Protein AF-A0A832Z3Y8-F1 (afdb_monomer_lite)

Secondary structure (DSSP, 8-state):
-EEEEGGG----TT--HHHHHHHHHHT--S-EEEE--TTTS-HHHHHHHHHHTT-----------

Foldseek 3Di:
DAEDELQPQDPDPVGQSLVVLLVVLVVVDPDYHYHHDCVRPPPVSNVVSCVVSVHDDPDDDDDDD

Radius of gyration: 11.43 Å; chains: 1; bounding box: 23×27×29 Å

Sequence (65 aa):
MKTYDLRKVENNCLNNPAVALVDILARGEEEVKILVKKSDIPLKVIEEVAKISKYEITNVEEGEK

Structure (mmCIF, N/CA/C/O backbone):
data_AF-A0A832Z3Y8-F1
#
_entry.id   AF-A0A832Z3Y8-F1
#
loop_
_atom_site.group_PDB
_atom_site.id
_atom_site.type_symbol
_atom_site.label_atom_id
_atom_site.label_alt_id
_atom_site.label_comp_id
_atom_site.label_asym_id
_atom_site.label_entity_id
_atom_site.label_seq_id
_atom_site.pdbx_PDB_ins_code
_atom_site.Cartn_x
_atom_site.Cartn_y
_atom_site.Cartn_z
_atom_site.occupancy
_atom_site.B_iso_or_equiv
_atom_site.auth_seq_id
_atom_site.auth_comp_id
_atom_site.auth_asym_id
_atom_site.auth_atom_id
_atom_site.pdbx_PDB_model_num
ATOM 1 N N . MET A 1 1 ? -13.684 -3.643 1.393 1.00 80.69 1 MET A N 1
ATOM 2 C CA . MET A 1 1 ? -12.384 -3.904 0.747 1.00 80.69 1 MET A CA 1
ATOM 3 C C . MET A 1 1 ? -12.416 -3.815 -0.785 1.00 80.69 1 MET A C 1
ATOM 5 O O . MET A 1 1 ? -12.929 -4.725 -1.435 1.00 80.69 1 MET A O 1
ATOM 9 N N . LYS A 1 2 ? -11.833 -2.768 -1.390 1.00 87.19 2 LYS A N 1
ATOM 10 C CA . LYS A 1 2 ? -11.457 -2.791 -2.825 1.00 87.19 2 LYS A CA 1
ATOM 11 C C . LYS A 1 2 ? -10.022 -3.283 -2.993 1.00 87.19 2 LYS A C 1
ATOM 13 O O . LYS A 1 2 ? -9.190 -3.040 -2.128 1.00 87.19 2 LYS A O 1
ATOM 18 N N . THR A 1 3 ? -9.733 -3.982 -4.092 1.00 90.38 3 THR A N 1
ATOM 19 C CA . THR A 1 3 ? -8.381 -4.488 -4.389 1.00 90.38 3 THR A CA 1
ATOM 20 C C . THR A 1 3 ? -7.808 -3.803 -5.624 1.00 90.38 3 THR A C 1
ATOM 22 O O . THR A 1 3 ? -8.440 -3.823 -6.679 1.00 90.38 3 THR A O 1
ATOM 25 N N . TYR A 1 4 ? -6.601 -3.254 -5.505 1.00 89.12 4 TYR A N 1
ATOM 26 C CA . TYR A 1 4 ? -5.853 -2.634 -6.595 1.00 89.12 4 TYR A CA 1
ATOM 27 C C . TYR A 1 4 ? -4.591 -3.447 -6.893 1.00 89.12 4 TYR A C 1
ATOM 29 O O . TYR A 1 4 ? -3.760 -3.66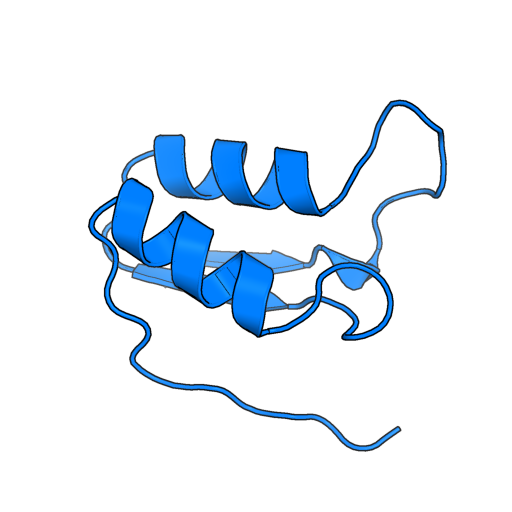5 -6.011 1.00 89.12 4 TYR A O 1
ATOM 37 N N . ASP A 1 5 ? -4.449 -3.911 -8.137 1.00 89.00 5 ASP A N 1
ATOM 38 C CA . ASP A 1 5 ? -3.293 -4.697 -8.579 1.00 89.00 5 ASP A CA 1
ATOM 39 C C . ASP A 1 5 ? -2.313 -3.834 -9.381 1.00 89.00 5 ASP A C 1
ATOM 41 O O . ASP A 1 5 ? -2.437 -3.675 -10.596 1.00 89.00 5 ASP A O 1
ATOM 45 N N . LEU A 1 6 ? -1.318 -3.291 -8.681 1.00 86.69 6 LEU A N 1
ATOM 46 C CA . LEU A 1 6 ? -0.236 -2.483 -9.238 1.00 86.69 6 LEU A CA 1
ATOM 47 C C . LEU A 1 6 ? 0.881 -3.329 -9.876 1.00 86.69 6 LEU A C 1
ATOM 49 O O . LEU A 1 6 ? 1.823 -2.775 -10.431 1.00 86.69 6 LEU A O 1
ATOM 53 N N . ARG A 1 7 ? 0.801 -4.670 -9.859 1.00 84.19 7 ARG A N 1
ATOM 54 C CA . ARG A 1 7 ? 1.827 -5.544 -10.474 1.00 84.19 7 ARG A CA 1
ATOM 55 C C . ARG A 1 7 ? 1.745 -5.584 -12.002 1.00 84.19 7 ARG A C 1
ATOM 57 O O . ARG A 1 7 ? 2.690 -6.045 -12.647 1.00 84.19 7 ARG A O 1
ATOM 64 N N . LYS A 1 8 ? 0.598 -5.185 -12.564 1.00 71.25 8 LYS A N 1
ATOM 65 C CA . LYS A 1 8 ? 0.279 -5.225 -14.004 1.00 71.25 8 LYS A CA 1
ATOM 66 C C . LYS A 1 8 ? 0.494 -3.893 -14.719 1.00 71.25 8 LYS A C 1
ATOM 68 O O . LYS A 1 8 ? 0.139 -3.780 -15.887 1.00 71.25 8 LYS A O 1
ATOM 73 N N . VAL A 1 9 ? 1.013 -2.888 -14.022 1.00 64.06 9 VAL A N 1
ATOM 74 C CA . VAL A 1 9 ? 1.201 -1.558 -14.590 1.00 64.06 9 VAL A CA 1
ATOM 75 C C . VAL A 1 9 ? 2.183 -1.665 -15.762 1.00 64.06 9 VAL A C 1
ATOM 77 O O . VAL A 1 9 ? 3.319 -2.104 -15.586 1.00 64.06 9 VAL A O 1
ATOM 80 N N . GLU A 1 10 ? 1.716 -1.348 -16.975 1.00 55.66 10 GLU A N 1
ATOM 81 C CA . GLU A 1 10 ? 2.567 -1.326 -18.166 1.00 55.66 10 GLU A CA 1
ATOM 82 C C . GLU A 1 10 ? 3.718 -0.351 -17.924 1.00 55.66 10 GLU A C 1
ATOM 84 O O . GLU A 1 10 ? 3.488 0.811 -17.579 1.00 55.66 10 GLU A O 1
ATOM 89 N N . ASN A 1 11 ? 4.944 -0.855 -18.081 1.00 52.19 11 ASN A N 1
ATOM 90 C CA . ASN A 1 11 ? 6.211 -0.201 -17.755 1.00 52.19 11 ASN A CA 1
ATOM 91 C C . ASN A 1 11 ? 6.525 0.945 -18.740 1.00 52.19 11 ASN A C 1
ATOM 93 O O . ASN A 1 11 ? 7.502 0.916 -19.481 1.00 52.19 11 ASN A O 1
ATOM 97 N N . ASN A 1 12 ? 5.662 1.954 -18.773 1.00 55.62 12 ASN A N 1
ATOM 98 C CA . ASN A 1 12 ? 5.869 3.202 -19.491 1.00 55.62 12 ASN A CA 1
ATOM 99 C C . ASN A 1 12 ? 6.235 4.276 -18.463 1.00 55.62 12 ASN A C 1
ATOM 101 O O . ASN A 1 12 ? 5.667 4.296 -17.374 1.00 55.62 12 ASN A O 1
ATOM 105 N N . CYS A 1 13 ? 7.133 5.209 -18.802 1.00 54.97 13 CYS A N 1
ATOM 106 C CA . CYS A 1 13 ? 7.605 6.268 -17.890 1.00 54.97 13 CYS A CA 1
ATOM 107 C C . CYS A 1 13 ? 6.483 7.102 -17.230 1.00 54.97 13 CYS A C 1
ATOM 109 O O . CYS A 1 13 ? 6.725 7.784 -16.239 1.00 54.97 13 CYS A O 1
ATOM 111 N N . LEU A 1 14 ? 5.268 7.059 -17.784 1.00 56.84 14 LEU A N 1
ATOM 112 C CA . LEU A 1 14 ? 4.073 7.750 -17.296 1.00 56.84 14 LEU A CA 1
ATOM 113 C C . LEU A 1 14 ? 3.316 6.987 -16.196 1.00 56.84 14 LEU A C 1
ATOM 115 O O . LEU A 1 14 ? 2.50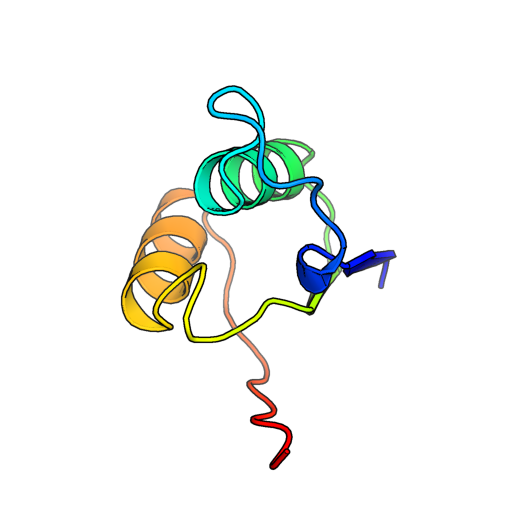7 7.583 -15.494 1.00 56.84 14 LEU A O 1
ATOM 119 N N . ASN A 1 15 ? 3.581 5.693 -16.022 1.00 66.44 15 ASN A N 1
ATOM 120 C CA . ASN A 1 15 ? 2.844 4.810 -15.128 1.00 66.44 15 ASN A CA 1
ATOM 121 C C . ASN A 1 15 ? 3.743 4.325 -13.982 1.00 66.44 15 ASN A C 1
ATOM 123 O O . ASN A 1 15 ? 4.090 3.151 -13.881 1.00 66.44 15 ASN A O 1
ATOM 127 N N . ASN A 1 16 ? 4.147 5.253 -13.112 1.00 81.06 16 ASN A N 1
ATOM 128 C CA . ASN A 1 16 ? 4.904 4.908 -11.913 1.00 81.06 16 ASN A CA 1
ATOM 129 C C . ASN A 1 16 ? 3.954 4.314 -10.845 1.00 81.06 16 ASN A C 1
ATOM 131 O O . ASN A 1 16 ? 3.004 4.988 -10.433 1.00 81.06 16 ASN A O 1
ATOM 135 N N . PRO A 1 17 ? 4.201 3.089 -10.353 1.00 83.19 17 PRO A N 1
ATOM 136 C CA . PRO A 1 17 ? 3.328 2.429 -9.386 1.00 83.19 17 PRO A CA 1
ATOM 137 C C . PRO A 1 17 ? 3.220 3.194 -8.055 1.00 83.19 17 PRO A C 1
ATOM 139 O O . PRO A 1 17 ? 2.160 3.166 -7.432 1.00 83.19 17 PRO A O 1
ATOM 142 N N . ALA A 1 18 ? 4.244 3.953 -7.644 1.00 84.00 18 ALA A N 1
ATOM 143 C CA . ALA A 1 18 ? 4.162 4.814 -6.460 1.00 84.00 18 ALA A CA 1
ATOM 144 C C . ALA A 1 18 ? 3.174 5.977 -6.642 1.00 84.00 18 ALA A C 1
ATOM 146 O O . ALA A 1 18 ? 2.467 6.338 -5.705 1.00 84.00 18 ALA A O 1
ATOM 147 N N . VAL A 1 19 ? 3.072 6.534 -7.851 1.00 85.75 19 VAL A N 1
ATOM 148 C CA . VAL A 1 19 ? 2.083 7.582 -8.157 1.00 85.75 19 VAL A CA 1
ATOM 149 C C . VAL A 1 19 ? 0.672 6.996 -8.147 1.00 85.75 19 VAL A C 1
ATOM 151 O O . VAL A 1 19 ? -0.234 7.591 -7.571 1.00 85.75 19 VAL A O 1
ATOM 154 N N . ALA A 1 20 ? 0.495 5.798 -8.712 1.00 87.44 20 ALA A N 1
ATOM 155 C CA . ALA A 1 20 ? -0.784 5.094 -8.672 1.00 87.44 20 ALA A CA 1
ATOM 156 C C . ALA A 1 20 ? -1.229 4.781 -7.232 1.00 87.44 20 ALA A C 1
ATOM 158 O O . ALA A 1 20 ? -2.405 4.928 -6.911 1.00 87.44 20 ALA A O 1
ATOM 159 N N . LEU A 1 21 ? -0.296 4.407 -6.349 1.00 88.69 21 LEU A N 1
ATOM 160 C CA . LEU A 1 21 ? -0.563 4.217 -4.922 1.00 88.69 21 LEU A CA 1
ATOM 161 C C . LEU A 1 21 ? -1.113 5.495 -4.268 1.00 88.69 21 LEU A C 1
ATOM 163 O O . LEU A 1 21 ? -2.117 5.436 -3.562 1.00 88.69 21 LEU A O 1
ATOM 167 N N . VAL A 1 22 ? -0.492 6.648 -4.530 1.00 88.62 22 VAL A N 1
ATOM 168 C CA . VAL A 1 22 ? -0.960 7.940 -4.003 1.00 88.62 22 VAL A CA 1
ATOM 169 C C . VAL A 1 22 ? -2.359 8.279 -4.529 1.00 88.62 22 VAL A C 1
ATOM 171 O O . VAL A 1 22 ? -3.216 8.666 -3.737 1.00 88.62 22 VAL A O 1
ATOM 174 N N . ASP A 1 23 ? -2.619 8.090 -5.829 1.00 88.81 23 ASP A N 1
ATOM 175 C CA . ASP A 1 23 ? -3.947 8.321 -6.426 1.00 88.81 23 ASP A CA 1
ATOM 176 C C . ASP A 1 23 ? -5.026 7.445 -5.778 1.00 88.81 23 ASP A C 1
ATOM 178 O O . ASP A 1 23 ? -6.104 7.931 -5.442 1.00 88.81 23 ASP A O 1
ATOM 182 N N . ILE A 1 24 ? -4.723 6.164 -5.544 1.00 89.44 24 ILE A N 1
ATOM 183 C CA . ILE A 1 24 ? -5.646 5.226 -4.895 1.00 89.44 24 ILE A CA 1
ATOM 184 C C . ILE A 1 24 ? -6.013 5.714 -3.494 1.00 89.44 24 ILE A C 1
ATOM 186 O O . ILE A 1 24 ? -7.195 5.772 -3.159 1.00 89.44 24 ILE A O 1
ATOM 190 N N . LEU A 1 25 ? -5.025 6.092 -2.681 1.00 89.56 25 LEU A N 1
ATOM 191 C CA . LEU A 1 25 ? -5.271 6.526 -1.304 1.00 89.56 25 LEU A CA 1
ATOM 192 C C . LEU A 1 25 ? -5.977 7.887 -1.240 1.00 89.56 25 LEU A C 1
ATOM 194 O O . LEU A 1 25 ? -6.798 8.108 -0.347 1.00 89.56 25 LEU A O 1
ATOM 198 N N . ALA A 1 26 ? -5.725 8.769 -2.213 1.00 88.38 26 ALA A N 1
ATOM 199 C CA . ALA A 1 26 ? -6.394 10.064 -2.339 1.00 88.38 26 ALA A CA 1
ATOM 200 C C . ALA A 1 26 ? -7.907 9.951 -2.602 1.00 88.38 26 ALA A C 1
ATOM 202 O O . ALA A 1 26 ? -8.644 10.896 -2.325 1.00 88.38 26 ALA A O 1
ATOM 203 N N . ARG A 1 27 ? -8.395 8.797 -3.078 1.00 88.75 27 ARG A N 1
ATOM 204 C CA . ARG A 1 27 ? -9.837 8.539 -3.256 1.00 88.75 27 ARG A CA 1
ATOM 205 C C . ARG A 1 27 ? -10.596 8.415 -1.932 1.00 88.75 27 ARG A C 1
ATOM 207 O O . ARG A 1 27 ? -11.821 8.480 -1.954 1.00 88.75 27 ARG A O 1
ATOM 214 N N . GLY A 1 28 ? -9.891 8.256 -0.807 1.00 86.19 28 GLY A N 1
ATOM 215 C CA . GLY A 1 28 ? -10.493 8.236 0.530 1.00 86.19 28 GLY A CA 1
ATOM 216 C C . GLY A 1 28 ? -11.368 7.011 0.798 1.00 86.19 28 GLY A C 1
ATOM 217 O O . GLY A 1 28 ? -12.411 7.134 1.432 1.00 86.19 28 GLY A O 1
ATOM 218 N N . GLU A 1 29 ? -10.987 5.844 0.278 1.00 88.31 29 GLU A N 1
ATOM 219 C CA . GLU A 1 29 ? -11.706 4.602 0.564 1.00 88.31 29 GLU A CA 1
ATOM 220 C C . GLU A 1 29 ? -11.404 4.110 1.985 1.00 88.31 29 GLU A C 1
ATOM 222 O O . GLU A 1 29 ? -10.260 4.148 2.419 1.00 88.31 29 GLU A O 1
ATOM 227 N N . GLU A 1 30 ? -12.406 3.597 2.703 1.00 86.81 30 GLU A N 1
ATOM 228 C CA . GLU A 1 30 ? -12.226 3.163 4.101 1.00 86.81 30 GLU A CA 1
ATOM 229 C C . GLU A 1 30 ? -11.247 1.987 4.251 1.00 86.81 30 GLU A C 1
ATOM 231 O O . GLU A 1 30 ? -10.530 1.898 5.243 1.00 86.81 30 GLU A O 1
ATOM 236 N N . GLU A 1 31 ? -11.197 1.080 3.269 1.00 89.88 31 GLU A N 1
ATOM 237 C CA . GLU A 1 31 ? -10.338 -0.105 3.316 1.00 89.88 31 GLU A CA 1
ATOM 238 C C . GLU A 1 31 ? -9.934 -0.575 1.911 1.00 89.88 31 GLU A C 1
ATOM 240 O O . GLU A 1 31 ? -10.779 -0.932 1.071 1.00 89.88 31 GLU A O 1
ATOM 245 N N . VAL A 1 32 ? -8.620 -0.641 1.677 1.00 91.81 32 VAL A N 1
ATOM 246 C CA . VAL A 1 32 ? -8.023 -1.014 0.389 1.00 91.81 32 VAL A CA 1
ATOM 247 C C . VAL A 1 32 ? -6.981 -2.120 0.546 1.00 91.81 32 VAL A C 1
ATOM 249 O O . VAL A 1 32 ? -6.143 -2.088 1.442 1.00 91.81 32 VAL A O 1
ATOM 252 N N . LYS A 1 33 ? -7.004 -3.093 -0.368 1.00 92.44 33 LYS A N 1
ATOM 253 C CA . LYS A 1 33 ? -5.952 -4.102 -0.538 1.00 92.44 33 LYS A CA 1
ATOM 254 C C . LYS A 1 33 ? -5.110 -3.727 -1.751 1.00 92.44 33 LYS A C 1
ATOM 256 O O . LYS A 1 33 ? -5.648 -3.543 -2.841 1.00 92.44 33 LYS A O 1
ATOM 261 N N . ILE A 1 34 ? -3.795 -3.638 -1.581 1.00 90.62 34 ILE A N 1
ATOM 262 C CA . ILE A 1 34 ? -2.876 -3.250 -2.655 1.00 90.62 34 ILE A CA 1
ATOM 263 C C . ILE A 1 34 ? -1.921 -4.403 -2.929 1.00 90.62 34 ILE A C 1
ATOM 265 O O . ILE A 1 34 ? -1.252 -4.899 -2.028 1.00 90.62 34 ILE A O 1
ATOM 269 N N . LEU A 1 35 ? -1.877 -4.844 -4.184 1.00 90.25 35 LEU A N 1
ATOM 270 C CA . LEU A 1 35 ? -0.934 -5.850 -4.656 1.00 90.25 35 LEU A CA 1
ATOM 271 C C . LEU A 1 35 ? 0.129 -5.144 -5.484 1.00 90.25 35 LEU A C 1
ATOM 273 O O . LEU A 1 35 ? -0.185 -4.527 -6.497 1.00 90.25 35 LEU A O 1
ATOM 277 N N . VAL A 1 36 ? 1.387 -5.242 -5.077 1.00 88.56 36 VAL A N 1
ATOM 278 C CA . VAL A 1 36 ? 2.508 -4.581 -5.750 1.00 88.56 36 VAL A CA 1
ATOM 279 C C . VAL A 1 36 ? 3.730 -5.488 -5.736 1.00 88.56 36 VAL A C 1
ATOM 281 O O . VAL A 1 36 ? 3.844 -6.363 -4.878 1.00 88.56 36 VAL A O 1
ATOM 284 N N . LYS A 1 37 ? 4.635 -5.330 -6.707 1.00 86.25 37 LYS A N 1
ATOM 285 C CA . LYS A 1 37 ? 5.924 -6.024 -6.658 1.00 86.25 37 LYS A CA 1
ATOM 286 C C . LYS A 1 37 ? 6.864 -5.243 -5.752 1.00 86.25 37 LYS A C 1
ATOM 288 O O . LYS A 1 37 ? 6.990 -4.029 -5.880 1.00 86.25 37 LYS A O 1
ATOM 293 N N . LYS A 1 38 ? 7.603 -5.952 -4.902 1.00 81.88 38 LYS A N 1
ATOM 294 C CA . LYS A 1 38 ? 8.618 -5.353 -4.022 1.00 81.88 38 LYS A CA 1
ATOM 295 C C . LYS A 1 38 ? 9.694 -4.575 -4.794 1.00 81.88 38 LYS A C 1
ATOM 297 O O . LYS A 1 38 ? 10.231 -3.601 -4.280 1.00 81.88 38 LYS A O 1
ATOM 302 N N . SER A 1 39 ? 9.983 -4.994 -6.029 1.00 82.62 39 SER A N 1
ATOM 303 C CA . SER A 1 39 ? 10.911 -4.321 -6.946 1.00 82.62 39 SER A CA 1
ATOM 304 C C . SER A 1 39 ? 10.402 -2.969 -7.455 1.00 82.62 39 SER A C 1
ATOM 306 O O . SER A 1 39 ? 11.215 -2.119 -7.799 1.00 82.62 39 SER A O 1
ATOM 308 N N . ASP A 1 40 ? 9.081 -2.781 -7.503 1.00 84.25 40 ASP A N 1
ATOM 309 C CA . ASP A 1 40 ? 8.435 -1.589 -8.056 1.00 84.25 40 ASP A CA 1
ATOM 310 C C . ASP A 1 40 ? 8.239 -0.509 -6.984 1.00 84.25 40 ASP A C 1
ATOM 312 O O . ASP A 1 40 ? 8.543 0.663 -7.202 1.00 84.25 40 ASP A O 1
ATOM 316 N N . ILE A 1 41 ? 7.746 -0.908 -5.806 1.00 86.62 41 ILE A N 1
ATOM 317 C CA . ILE A 1 41 ? 7.599 -0.027 -4.645 1.00 86.62 41 ILE A CA 1
ATOM 318 C C . ILE A 1 41 ? 8.171 -0.743 -3.414 1.00 86.62 41 ILE A C 1
ATOM 320 O O . ILE A 1 41 ? 7.606 -1.747 -2.969 1.00 86.62 41 ILE A O 1
ATOM 324 N N . PRO A 1 42 ? 9.263 -0.233 -2.820 1.00 88.06 42 PRO A N 1
ATOM 325 C CA . PRO A 1 42 ? 9.763 -0.741 -1.550 1.00 88.06 42 PRO A CA 1
ATOM 326 C C . PRO A 1 42 ? 8.731 -0.562 -0.433 1.00 88.06 42 PRO A C 1
ATOM 328 O O . PRO A 1 42 ? 8.072 0.474 -0.366 1.00 88.06 42 PRO A O 1
ATOM 331 N N . LEU A 1 43 ? 8.667 -1.509 0.509 1.00 87.62 43 LEU A N 1
ATOM 332 C CA . LEU A 1 43 ? 7.736 -1.451 1.647 1.00 87.62 43 LEU A CA 1
ATOM 333 C C . LEU A 1 43 ? 7.802 -0.111 2.399 1.00 87.62 43 LEU A C 1
ATOM 335 O O . LEU A 1 43 ? 6.767 0.486 2.663 1.00 87.62 43 LEU A O 1
ATOM 339 N N . LYS A 1 44 ? 9.011 0.424 2.619 1.00 89.44 44 LYS A N 1
ATOM 340 C CA . LYS A 1 44 ? 9.214 1.732 3.264 1.00 89.44 44 LYS A CA 1
ATOM 341 C C . LYS A 1 44 ? 8.480 2.882 2.573 1.00 89.44 44 LYS A C 1
ATOM 343 O O . LYS A 1 44 ? 8.009 3.796 3.235 1.00 89.44 44 LYS A O 1
ATOM 348 N N . VAL A 1 45 ? 8.392 2.856 1.243 1.00 89.38 45 VAL A N 1
ATOM 349 C CA . VAL A 1 45 ? 7.661 3.883 0.487 1.00 89.38 45 VAL A CA 1
ATOM 350 C C . VAL A 1 45 ? 6.160 3.734 0.725 1.00 89.38 45 VAL A C 1
ATOM 352 O O . VAL A 1 45 ? 5.472 4.734 0.892 1.00 89.38 45 VAL A O 1
ATOM 355 N N . ILE A 1 46 ? 5.657 2.499 0.796 1.00 89.94 46 ILE A N 1
ATOM 356 C CA . ILE A 1 46 ? 4.248 2.219 1.107 1.00 89.94 46 ILE A CA 1
ATOM 357 C C . ILE A 1 46 ? 3.903 2.726 2.513 1.00 89.94 46 ILE A C 1
ATOM 359 O O . ILE A 1 46 ? 2.886 3.392 2.678 1.00 89.94 46 ILE A O 1
ATOM 363 N N . GLU A 1 47 ? 4.766 2.467 3.499 1.00 91.19 47 GLU A N 1
ATOM 364 C CA . GLU A 1 47 ? 4.602 2.935 4.883 1.00 91.19 47 GLU A CA 1
ATOM 365 C C . GLU A 1 47 ? 4.547 4.465 4.974 1.00 91.19 47 GLU A C 1
ATOM 367 O O . GLU A 1 47 ? 3.628 5.022 5.579 1.00 91.19 47 GLU A O 1
ATOM 372 N N . GLU A 1 48 ? 5.491 5.157 4.331 1.00 91.56 48 GLU A N 1
ATOM 373 C CA . GLU A 1 48 ? 5.539 6.621 4.336 1.00 91.56 48 GLU A CA 1
ATOM 374 C C . GLU A 1 48 ? 4.311 7.231 3.649 1.00 91.56 48 GLU A C 1
ATOM 376 O O . GLU A 1 48 ? 3.699 8.162 4.176 1.00 91.56 48 GLU A O 1
ATOM 381 N N . VAL A 1 49 ? 3.903 6.684 2.501 1.00 90.50 49 VAL A N 1
ATOM 382 C CA . VAL A 1 4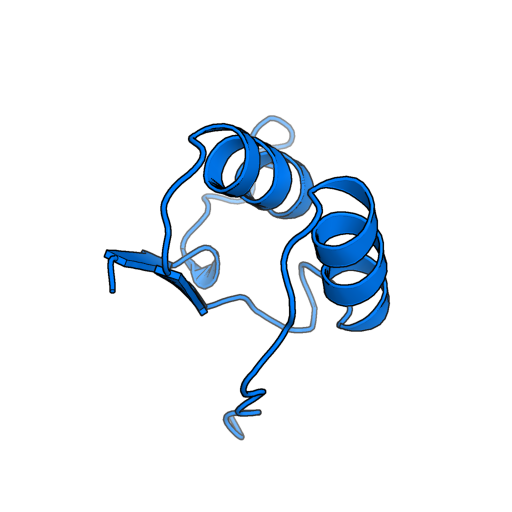9 ? 2.720 7.164 1.780 1.00 90.50 49 VAL A CA 1
ATOM 383 C C . VAL A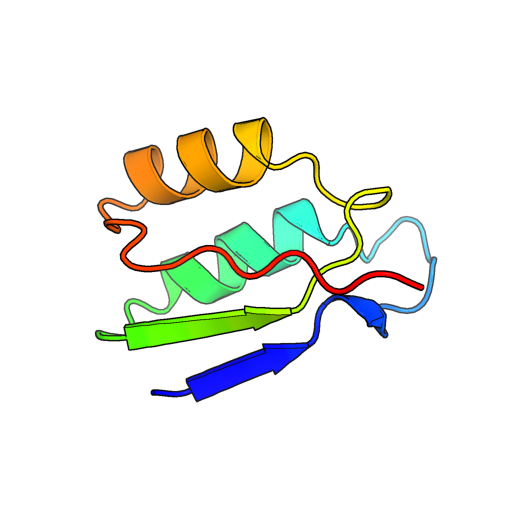 1 49 ? 1.445 6.911 2.592 1.00 90.50 49 VAL A C 1
ATOM 385 O O . VAL A 1 49 ? 0.634 7.825 2.731 1.00 90.50 49 VAL A O 1
ATOM 388 N N . ALA A 1 50 ? 1.281 5.726 3.188 1.00 90.62 50 ALA A N 1
ATOM 389 C CA . ALA A 1 50 ? 0.135 5.420 4.044 1.00 90.62 50 ALA A CA 1
ATOM 390 C C . ALA A 1 50 ? 0.034 6.409 5.215 1.00 90.62 50 ALA A C 1
A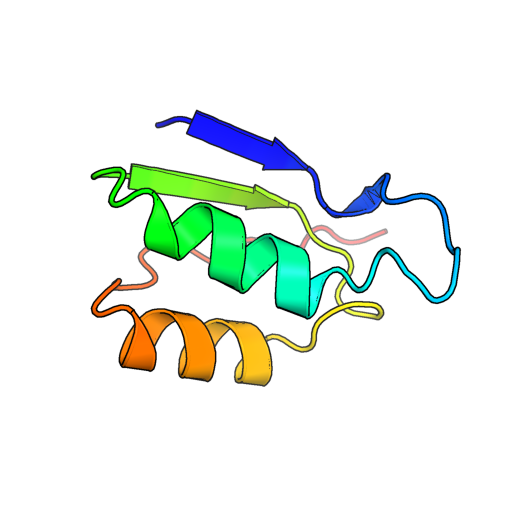TOM 392 O O . ALA A 1 50 ? -1.028 6.988 5.448 1.00 90.62 50 ALA A O 1
ATOM 393 N N . LYS A 1 51 ? 1.160 6.695 5.880 1.00 90.88 51 LYS A N 1
ATOM 394 C CA . LYS A 1 51 ? 1.235 7.668 6.975 1.00 90.88 51 LYS A CA 1
ATOM 395 C C . LYS A 1 51 ? 0.838 9.079 6.535 1.00 90.88 51 LYS A C 1
ATOM 397 O O . LYS A 1 51 ? 0.056 9.732 7.227 1.00 90.88 51 LYS A O 1
ATOM 402 N N . ILE A 1 52 ? 1.339 9.548 5.389 1.00 90.81 52 ILE A N 1
ATOM 403 C CA . ILE A 1 52 ? 0.986 10.864 4.823 1.00 90.81 52 ILE A CA 1
ATOM 404 C C . ILE A 1 52 ? -0.514 10.930 4.502 1.00 90.81 52 ILE A C 1
ATOM 406 O O . ILE A 1 52 ? -1.168 11.934 4.787 1.00 90.81 52 ILE A O 1
ATOM 410 N N . SER A 1 53 ? -1.073 9.847 3.965 1.00 88.56 53 SER A N 1
ATOM 411 C CA . SER A 1 53 ? -2.490 9.734 3.618 1.00 88.56 53 SER A CA 1
ATOM 412 C C . SER A 1 53 ? -3.403 9.410 4.809 1.00 88.56 53 SER A C 1
ATOM 414 O O . SER A 1 53 ? -4.609 9.294 4.611 1.00 88.56 53 SER A O 1
ATOM 416 N N . LYS A 1 54 ? -2.869 9.307 6.037 1.00 90.62 54 LYS A N 1
ATOM 417 C CA . LYS A 1 54 ? -3.598 8.935 7.268 1.00 90.62 54 LYS A CA 1
ATOM 418 C C . LYS A 1 54 ? -4.245 7.542 7.224 1.00 90.62 54 LYS A C 1
ATOM 420 O O . LYS A 1 54 ? -5.264 7.319 7.873 1.00 90.62 54 LYS A O 1
ATOM 425 N N . TYR A 1 55 ? -3.647 6.618 6.481 1.00 92.00 55 TYR A N 1
ATOM 426 C CA . TYR A 1 55 ? -4.006 5.203 6.500 1.00 92.00 55 TYR A CA 1
ATOM 427 C C . TYR A 1 55 ? -3.126 4.446 7.493 1.00 92.00 55 TYR A C 1
ATOM 429 O O . TYR A 1 55 ? -1.946 4.756 7.668 1.00 92.00 55 TYR A O 1
ATOM 437 N N . GLU A 1 56 ? -3.700 3.415 8.102 1.00 91.19 56 GLU A N 1
ATOM 438 C CA . GLU A 1 56 ? -2.978 2.437 8.909 1.00 91.19 56 GLU A CA 1
ATOM 439 C C . GLU A 1 56 ? -2.810 1.143 8.105 1.00 91.19 56 GLU A C 1
ATOM 441 O O . GLU A 1 56 ? -3.760 0.643 7.501 1.00 91.19 56 GLU A O 1
ATOM 446 N N . ILE A 1 57 ? -1.590 0.604 8.074 1.00 90.81 57 ILE A N 1
ATOM 447 C CA . ILE A 1 57 ? -1.319 -0.683 7.430 1.00 90.81 57 ILE A CA 1
ATOM 448 C C . ILE A 1 57 ? -1.652 -1.784 8.433 1.00 90.81 57 ILE A C 1
ATOM 450 O O . ILE A 1 57 ? -0.952 -1.960 9.425 1.00 90.81 57 ILE A O 1
ATOM 454 N N . THR A 1 58 ? -2.714 -2.536 8.161 1.00 91.00 58 THR A N 1
ATOM 455 C CA . THR A 1 58 ? -3.213 -3.579 9.069 1.00 91.00 58 THR A CA 1
ATOM 456 C C . THR A 1 58 ? -2.594 -4.951 8.816 1.00 91.00 58 THR A C 1
ATOM 458 O O . THR A 1 58 ? -2.503 -5.763 9.734 1.00 91.00 58 THR A O 1
ATOM 461 N N . ASN A 1 59 ? -2.172 -5.237 7.581 1.00 90.94 59 ASN A N 1
ATOM 462 C CA . ASN A 1 59 ? -1.593 -6.524 7.211 1.00 90.94 59 ASN A CA 1
ATOM 463 C C . ASN A 1 59 ? -0.628 -6.379 6.025 1.00 90.94 59 ASN A C 1
ATOM 465 O O . ASN A 1 59 ? -0.905 -5.639 5.079 1.00 90.94 59 ASN A O 1
ATOM 469 N N . VAL A 1 60 ? 0.482 -7.117 6.061 1.00 89.62 60 VAL A N 1
ATOM 470 C CA . VAL A 1 60 ? 1.467 -7.193 4.976 1.00 89.62 60 VAL A CA 1
ATOM 471 C C . VAL A 1 60 ? 1.753 -8.663 4.696 1.00 89.62 60 VAL A C 1
ATOM 473 O O . VAL A 1 60 ? 2.292 -9.372 5.540 1.00 89.62 60 VAL A O 1
ATOM 476 N N . GLU A 1 61 ? 1.393 -9.116 3.496 1.00 88.75 61 GLU A N 1
ATOM 477 C CA . GLU A 1 61 ? 1.640 -10.479 3.022 1.00 88.75 61 GLU A CA 1
ATOM 478 C C . GLU A 1 61 ? 2.733 -10.441 1.944 1.00 88.75 61 GLU A C 1
ATOM 480 O O . GLU A 1 61 ? 2.521 -9.902 0.854 1.00 88.75 61 GLU A O 1
ATOM 485 N N . GLU A 1 62 ? 3.906 -11.012 2.223 1.00 82.69 62 GLU A N 1
ATOM 486 C CA . GLU A 1 62 ? 4.944 -11.214 1.208 1.00 82.69 62 GLU A CA 1
ATOM 487 C C . GLU A 1 62 ? 4.726 -12.573 0.531 1.00 82.69 62 GLU A C 1
ATOM 489 O O . GLU A 1 62 ? 4.889 -13.625 1.142 1.00 82.69 62 GLU A O 1
ATOM 494 N N . GLY A 1 63 ? 4.321 -12.559 -0.741 1.00 70.81 6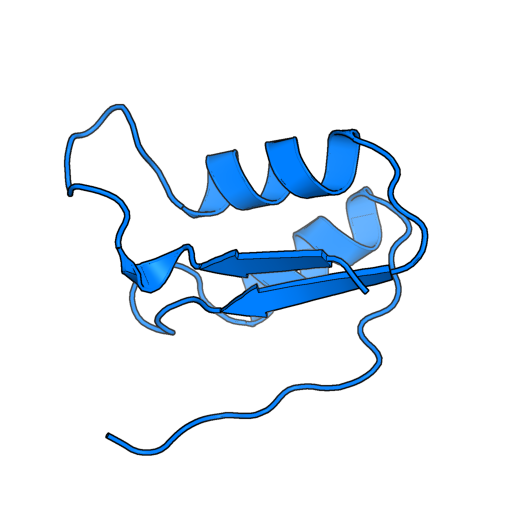3 GLY A N 1
ATOM 495 C CA . GLY A 1 63 ? 4.231 -13.778 -1.541 1.00 70.81 63 GLY A CA 1
ATOM 496 C C . GLY A 1 63 ? 5.604 -14.172 -2.080 1.00 70.81 63 GLY A C 1
ATOM 497 O O . GLY A 1 63 ? 6.187 -13.419 -2.858 1.00 70.81 63 GLY A O 1
ATOM 498 N N . GLU A 1 64 ? 6.106 -15.348 -1.704 1.00 49.66 64 GLU A N 1
ATOM 499 C CA . GLU A 1 64 ? 7.298 -15.947 -2.314 1.00 49.66 64 GLU A CA 1
ATOM 500 C C . GLU A 1 64 ? 7.006 -16.337 -3.771 1.00 49.66 64 GLU A C 1
ATOM 502 O O . GLU A 1 64 ? 6.210 -17.247 -4.032 1.00 49.66 64 GLU A O 1
ATOM 507 N N . LYS A 1 65 ? 7.641 -15.658 -4.735 1.00 42.28 65 LYS A N 1
ATOM 508 C CA . LYS A 1 65 ? 7.886 -16.224 -6.066 1.00 42.28 65 LYS A CA 1
ATOM 509 C C . LYS A 1 65 ? 9.010 -15.535 -6.822 1.00 42.28 65 LYS A C 1
ATOM 511 O O . LYS A 1 65 ? 8.984 -14.288 -6.901 1.00 42.28 65 LYS A O 1
#

pLDDT: mean 83.13, std 12.11, range [42.28, 92.44]